Protein AF-A0AAF0PRA8-F1 (afdb_monomer_lite)

Foldseek 3Di:
DVVVVVVVVVVVVVVCVVVVPPPPCPPQVLVVPLVPDPHSVVSCVQPVPPPCRVVVNPPSSVVSVVVVVVVVVVVVVVVVVVVVPPDPPPPPDDDD

Organism: Solanum verrucosum (NCBI:txid315347)

Radius of gyration: 27.99 Å; chains: 1; bounding box: 72×21×79 Å

Structure (mmCIF, N/CA/C/O backbone):
data_AF-A0AAF0PRA8-F1
#
_entry.id   AF-A0AAF0PRA8-F1
#
loop_
_atom_site.group_PDB
_atom_site.id
_atom_site.type_symbol
_atom_site.label_atom_id
_atom_site.label_alt_id
_atom_site.label_comp_id
_atom_site.label_asym_id
_atom_site.label_entity_id
_atom_site.label_seq_id
_atom_site.pdbx_PDB_ins_code
_atom_site.Cartn_x
_atom_site.Cartn_y
_atom_site.Cartn_z
_atom_site.occupancy
_atom_site.B_iso_or_equiv
_atom_site.auth_seq_id
_atom_site.auth_comp_id
_atom_site.auth_asym_id
_atom_site.auth_atom_id
_atom_site.pdbx_PDB_model_num
ATOM 1 N N . MET A 1 1 ? 43.284 -6.813 -48.756 1.00 53.75 1 MET A N 1
ATOM 2 C CA . MET A 1 1 ? 42.861 -5.789 -47.770 1.00 53.75 1 MET A CA 1
ATOM 3 C C . MET A 1 1 ? 41.344 -5.739 -47.543 1.00 53.75 1 MET A C 1
ATOM 5 O O . MET A 1 1 ? 40.925 -5.534 -46.416 1.00 53.75 1 MET A O 1
ATOM 9 N N . THR A 1 2 ? 40.511 -6.012 -48.551 1.00 56.44 2 THR A N 1
ATOM 10 C CA . THR A 1 2 ? 39.033 -5.941 -48.484 1.00 56.44 2 THR A CA 1
ATOM 11 C C . THR A 1 2 ? 38.346 -6.984 -47.586 1.00 56.44 2 THR A C 1
ATOM 13 O O . THR A 1 2 ? 37.339 -6.675 -46.959 1.00 56.44 2 THR A O 1
ATOM 16 N N . LYS A 1 3 ? 38.901 -8.198 -47.450 1.00 56.62 3 LYS A N 1
ATOM 17 C CA . LYS A 1 3 ? 38.319 -9.276 -46.617 1.00 56.62 3 LYS A CA 1
ATOM 18 C C . LYS A 1 3 ? 38.331 -8.975 -45.108 1.00 56.62 3 LYS A C 1
ATOM 20 O O . LYS A 1 3 ? 37.430 -9.401 -44.395 1.00 56.62 3 LYS A O 1
ATOM 25 N N . SER A 1 4 ? 39.327 -8.220 -44.635 1.00 59.34 4 SER A N 1
ATOM 26 C CA . SER A 1 4 ? 39.453 -7.838 -43.217 1.00 59.34 4 SER A CA 1
ATOM 27 C C . SER A 1 4 ? 38.394 -6.804 -42.812 1.00 59.34 4 SER A C 1
ATOM 29 O O . SER A 1 4 ? 37.783 -6.908 -41.751 1.00 59.34 4 SER A O 1
ATOM 31 N N . LEU A 1 5 ? 38.099 -5.861 -43.715 1.00 58.22 5 LEU A N 1
ATOM 32 C CA . LEU A 1 5 ? 37.076 -4.831 -43.513 1.00 58.22 5 LEU A CA 1
ATOM 33 C C . LEU A 1 5 ? 35.668 -5.436 -43.445 1.00 58.22 5 LEU A C 1
ATOM 35 O O . LEU A 1 5 ? 34.884 -5.056 -42.584 1.00 58.22 5 LEU A O 1
ATOM 39 N N . TYR A 1 6 ? 35.373 -6.423 -44.298 1.00 68.69 6 TYR A N 1
ATOM 40 C CA . TYR A 1 6 ? 34.080 -7.117 -44.291 1.00 68.69 6 TYR A CA 1
ATOM 41 C C . TYR A 1 6 ? 33.848 -7.898 -42.989 1.00 68.69 6 TYR A C 1
ATOM 43 O O . TYR A 1 6 ? 32.766 -7.845 -42.412 1.00 68.69 6 TYR A O 1
ATOM 51 N N . SER A 1 7 ? 34.895 -8.564 -42.493 1.00 71.50 7 SER A N 1
ATOM 52 C CA . SER A 1 7 ? 34.867 -9.277 -41.214 1.00 71.50 7 SER A CA 1
ATOM 53 C C . SER A 1 7 ? 34.604 -8.319 -40.046 1.00 71.50 7 SER A C 1
ATOM 55 O O . SER A 1 7 ? 33.695 -8.536 -39.251 1.00 71.50 7 SER A O 1
ATOM 57 N N . SER A 1 8 ? 35.324 -7.194 -39.992 1.00 71.31 8 SER A N 1
ATOM 58 C CA . SER A 1 8 ? 35.151 -6.177 -38.946 1.00 71.31 8 SER A CA 1
ATOM 59 C C . SER A 1 8 ? 33.750 -5.548 -38.941 1.00 71.31 8 SER A C 1
ATOM 61 O O . SER A 1 8 ? 33.167 -5.377 -37.871 1.00 71.31 8 SER A O 1
ATOM 63 N N . LEU A 1 9 ? 33.182 -5.266 -40.118 1.00 73.38 9 LEU A N 1
ATOM 64 C CA . LEU A 1 9 ? 31.816 -4.747 -40.259 1.00 73.38 9 LEU A CA 1
ATOM 65 C C . LEU A 1 9 ? 30.760 -5.763 -39.803 1.00 73.38 9 LEU A C 1
ATOM 67 O O . LEU A 1 9 ? 29.779 -5.384 -39.164 1.00 73.38 9 LEU A O 1
ATOM 71 N N . PHE A 1 10 ? 30.980 -7.051 -40.081 1.00 74.38 10 PHE A N 1
ATOM 72 C CA . PHE A 1 10 ? 30.103 -8.129 -39.628 1.00 74.38 10 PHE A CA 1
ATOM 73 C C . PHE A 1 10 ? 30.099 -8.256 -38.097 1.00 74.38 10 PHE A C 1
ATOM 75 O O . PHE A 1 10 ? 29.032 -8.315 -37.489 1.00 74.38 10 PHE A O 1
ATOM 82 N N . PHE A 1 11 ? 31.274 -8.206 -37.458 1.00 72.56 11 PHE A N 1
ATOM 83 C CA . PHE A 1 11 ? 31.373 -8.215 -35.994 1.00 72.56 11 PHE A CA 1
ATOM 84 C C . PHE A 1 11 ? 30.713 -6.986 -35.354 1.00 72.56 11 PHE A C 1
ATOM 86 O O . PHE A 1 11 ? 29.998 -7.128 -34.367 1.00 72.56 11 PHE A O 1
ATOM 93 N N . LEU A 1 12 ? 30.882 -5.794 -35.935 1.00 73.25 12 LEU A N 1
ATOM 94 C CA . LEU A 1 12 ? 30.214 -4.571 -35.471 1.00 73.25 12 LEU A CA 1
ATOM 95 C C . LEU A 1 12 ? 28.687 -4.668 -35.572 1.00 73.25 12 LEU A C 1
ATOM 97 O O . LEU A 1 12 ? 27.985 -4.305 -34.630 1.00 73.25 12 LEU A O 1
ATOM 101 N N . SER A 1 13 ? 28.171 -5.200 -36.681 1.00 74.56 13 SER A N 1
ATOM 102 C CA . SER A 1 13 ? 26.733 -5.412 -36.870 1.00 74.56 13 SER A CA 1
ATOM 103 C C . SER A 1 13 ? 26.167 -6.425 -35.871 1.00 74.56 13 SER A C 1
ATOM 105 O O . SER A 1 13 ? 25.095 -6.196 -35.313 1.00 74.56 13 SER A O 1
ATOM 107 N N . PHE A 1 14 ? 26.904 -7.502 -35.592 1.00 70.75 14 PHE A N 1
ATOM 108 C CA . PHE A 1 14 ? 26.510 -8.524 -34.625 1.00 70.75 14 PHE A CA 1
ATOM 109 C C . PHE A 1 14 ? 26.483 -7.989 -33.185 1.00 70.75 14 PHE A C 1
ATOM 111 O O . PHE A 1 14 ? 25.547 -8.263 -32.439 1.00 70.75 14 PHE A O 1
ATOM 118 N N . VAL A 1 15 ? 27.467 -7.167 -32.810 1.00 69.81 15 VAL A N 1
ATOM 119 C CA . VAL A 1 15 ? 27.520 -6.509 -31.496 1.00 69.81 15 VAL A CA 1
ATOM 120 C C . VAL A 1 15 ? 26.360 -5.521 -31.333 1.00 69.81 15 VAL A C 1
ATOM 122 O O . VAL A 1 15 ? 25.667 -5.563 -30.322 1.00 69.81 15 VAL A O 1
ATOM 125 N N . VAL A 1 16 ? 26.070 -4.687 -32.338 1.00 71.88 16 VAL A N 1
ATOM 126 C CA . VAL A 1 16 ? 24.919 -3.761 -32.303 1.00 71.88 16 VAL A CA 1
ATOM 127 C C . VAL A 1 16 ? 23.586 -4.513 -32.206 1.00 71.88 16 VAL A C 1
ATOM 129 O O . VAL A 1 16 ? 22.707 -4.091 -31.457 1.00 71.88 16 VAL A O 1
ATOM 132 N N . ALA A 1 17 ? 23.442 -5.647 -32.897 1.00 67.06 17 ALA A N 1
ATOM 133 C CA . ALA A 1 17 ? 22.254 -6.493 -32.793 1.00 67.06 17 ALA A CA 1
ATOM 134 C C . ALA A 1 17 ? 22.110 -7.136 -31.401 1.00 67.06 17 ALA A C 1
ATOM 136 O O . ALA A 1 17 ? 21.005 -7.191 -30.876 1.00 67.06 17 ALA A O 1
ATOM 137 N N . LEU A 1 18 ? 23.211 -7.566 -30.773 1.00 60.56 18 LEU A N 1
ATOM 138 C CA . LEU A 1 18 ? 23.204 -8.118 -29.412 1.00 60.56 18 LEU A CA 1
ATOM 139 C C . LEU A 1 18 ? 22.852 -7.071 -28.346 1.00 60.56 18 LEU A C 1
ATOM 141 O O . LEU A 1 18 ? 22.099 -7.370 -27.424 1.00 60.56 18 LEU A O 1
ATOM 145 N N . PHE A 1 19 ? 23.359 -5.842 -28.475 1.00 58.50 19 PHE A N 1
ATOM 146 C CA . PHE A 1 19 ? 23.045 -4.754 -27.540 1.00 58.50 19 PHE A CA 1
ATOM 147 C C . PHE A 1 19 ? 21.670 -4.109 -27.796 1.00 58.50 19 PHE A C 1
ATOM 149 O O . PHE A 1 19 ? 21.090 -3.529 -26.880 1.00 58.50 19 PHE A O 1
ATOM 156 N N . GLY A 1 20 ? 21.118 -4.232 -29.009 1.00 57.09 20 GLY A N 1
ATOM 157 C CA . GLY A 1 20 ? 19.802 -3.699 -29.383 1.00 57.09 20 GLY A CA 1
ATOM 158 C C . GLY A 1 20 ? 18.597 -4.497 -28.864 1.00 57.09 20 GLY A C 1
ATOM 159 O O . GLY A 1 20 ? 17.473 -4.014 -28.973 1.00 57.09 20 GLY A O 1
ATOM 160 N N . ILE A 1 21 ? 18.813 -5.690 -28.294 1.00 54.72 21 ILE A N 1
ATOM 161 C CA . ILE A 1 21 ? 17.763 -6.573 -27.743 1.00 54.72 21 ILE A CA 1
ATOM 162 C C . ILE A 1 21 ? 17.839 -6.613 -26.208 1.00 54.72 21 ILE A C 1
ATOM 164 O O . ILE A 1 21 ? 17.407 -7.572 -25.579 1.00 54.72 21 ILE A O 1
ATOM 168 N N . LEU A 1 22 ? 18.383 -5.583 -25.555 1.00 50.91 22 LEU A N 1
ATOM 169 C CA . LEU A 1 22 ? 18.097 -5.397 -24.134 1.00 50.91 22 LEU A CA 1
ATOM 170 C C . LEU A 1 22 ? 16.627 -4.978 -24.043 1.00 50.91 22 LEU A C 1
ATOM 172 O O . LEU A 1 22 ? 16.305 -3.868 -24.482 1.00 50.91 22 LEU A O 1
ATOM 176 N N . PRO A 1 23 ? 15.711 -5.831 -23.539 1.00 50.59 23 PRO A N 1
ATOM 177 C CA . PRO A 1 23 ? 14.355 -5.382 -23.317 1.00 50.59 23 PRO A CA 1
ATOM 178 C C . PRO A 1 23 ? 14.469 -4.224 -22.330 1.00 50.59 23 PRO A C 1
ATOM 180 O O . PRO A 1 23 ? 14.969 -4.378 -21.216 1.00 50.59 23 PRO A O 1
ATOM 183 N N . ASN A 1 24 ? 14.074 -3.033 -22.773 1.00 47.38 24 ASN A N 1
ATOM 184 C CA . ASN A 1 24 ? 13.885 -1.893 -21.899 1.00 47.38 24 ASN A CA 1
ATOM 185 C C . ASN A 1 24 ? 12.675 -2.240 -21.029 1.00 47.38 24 ASN A C 1
ATOM 187 O O . ASN A 1 24 ? 11.552 -1.832 -21.321 1.00 47.38 24 ASN A O 1
ATOM 191 N N . VAL A 1 25 ? 12.888 -3.094 -20.026 1.00 50.06 25 VAL A N 1
ATOM 192 C CA . VAL A 1 25 ? 11.895 -3.459 -19.022 1.00 50.06 25 VAL A CA 1
ATOM 193 C C . VAL A 1 25 ? 11.734 -2.262 -18.107 1.00 50.06 25 VAL A C 1
ATOM 195 O O . VAL A 1 25 ? 12.108 -2.248 -16.942 1.00 50.06 25 VAL A O 1
ATOM 198 N N . LYS A 1 26 ? 11.121 -1.218 -18.655 1.00 53.38 26 LYS A N 1
ATOM 199 C CA . LYS A 1 26 ? 10.443 -0.186 -17.890 1.00 53.38 26 LYS A CA 1
ATOM 200 C C . LYS A 1 26 ? 9.128 -0.783 -17.368 1.00 53.38 26 LYS A C 1
ATOM 202 O O . LYS A 1 26 ? 8.055 -0.250 -17.624 1.00 53.38 26 LYS A O 1
ATOM 207 N N . GLY A 1 27 ? 9.222 -1.960 -16.746 1.00 61.16 27 GLY A N 1
ATOM 208 C CA . GLY A 1 27 ? 8.123 -2.611 -16.057 1.00 61.16 27 GLY A CA 1
ATOM 209 C C . GLY A 1 27 ? 7.849 -1.805 -14.804 1.00 61.16 27 GLY A C 1
ATOM 210 O O . GLY A 1 27 ? 8.773 -1.435 -14.077 1.00 61.16 27 GLY A O 1
ATOM 211 N N . ASN A 1 28 ? 6.592 -1.438 -14.596 1.00 80.44 28 ASN A N 1
ATOM 212 C CA . ASN A 1 28 ? 6.206 -0.828 -13.343 1.00 80.44 28 ASN A CA 1
ATOM 213 C C . ASN A 1 28 ? 6.344 -1.902 -12.262 1.00 80.44 28 ASN A C 1
ATOM 215 O O . ASN A 1 28 ? 5.757 -2.968 -12.393 1.00 80.44 28 ASN A O 1
ATOM 219 N N . ILE A 1 29 ? 7.078 -1.620 -11.188 1.00 86.31 29 ILE A N 1
ATOM 220 C CA . ILE A 1 29 ? 7.270 -2.565 -10.079 1.00 86.31 29 ILE A CA 1
ATOM 221 C C . ILE A 1 29 ? 5.942 -3.071 -9.480 1.00 86.31 29 ILE A C 1
ATOM 223 O O . ILE A 1 29 ? 5.875 -4.158 -8.914 1.00 86.31 29 ILE A O 1
ATOM 227 N N . LEU A 1 30 ? 4.854 -2.309 -9.635 1.00 89.75 30 LEU A N 1
ATOM 228 C CA . LEU A 1 30 ? 3.512 -2.744 -9.240 1.00 89.75 30 LEU A CA 1
ATOM 229 C C . LEU A 1 30 ? 2.985 -3.904 -10.082 1.00 89.75 30 LEU A C 1
ATOM 231 O O . LEU A 1 30 ? 2.247 -4.729 -9.548 1.00 89.75 30 LEU A O 1
ATOM 235 N N . ASP A 1 31 ? 3.353 -3.974 -11.358 1.00 89.69 31 ASP A N 1
ATOM 236 C CA . ASP A 1 31 ? 2.919 -5.043 -12.256 1.00 89.69 31 ASP A CA 1
ATOM 237 C C . ASP A 1 31 ? 3.558 -6.387 -11.869 1.00 89.69 31 ASP A C 1
ATOM 239 O O . ASP A 1 31 ? 2.967 -7.429 -12.131 1.00 89.69 31 ASP A O 1
ATOM 243 N N . ASP A 1 32 ? 4.698 -6.361 -11.170 1.00 87.31 32 ASP A N 1
ATOM 244 C CA . ASP A 1 32 ? 5.375 -7.559 -10.661 1.00 87.31 32 ASP A CA 1
ATOM 245 C C . ASP A 1 32 ? 4.867 -7.983 -9.268 1.00 87.31 32 ASP A C 1
ATOM 247 O O . ASP A 1 32 ? 4.853 -9.167 -8.943 1.00 87.31 32 ASP A O 1
ATOM 251 N N . ILE A 1 33 ? 4.453 -7.028 -8.423 1.00 88.44 33 ILE A N 1
ATOM 252 C CA . ILE A 1 33 ? 4.134 -7.290 -7.004 1.00 88.44 33 ILE A CA 1
ATOM 253 C C . ILE A 1 33 ? 2.629 -7.419 -6.753 1.00 88.44 33 ILE A C 1
ATOM 255 O O . ILE A 1 33 ? 2.189 -8.289 -5.999 1.00 88.44 33 ILE A O 1
ATOM 259 N N . CYS A 1 34 ? 1.809 -6.540 -7.331 1.00 91.94 34 CYS A N 1
ATOM 260 C CA . CYS A 1 34 ? 0.389 -6.487 -6.992 1.00 91.94 34 CYS A CA 1
ATOM 261 C C . CYS A 1 34 ? -0.439 -7.705 -7.442 1.00 91.94 34 CYS A C 1
ATOM 263 O O . CYS A 1 34 ? -1.385 -8.032 -6.714 1.00 91.94 34 CYS A O 1
ATOM 265 N N . PRO A 1 35 ? -0.124 -8.407 -8.552 1.00 94.75 35 PRO A N 1
ATOM 266 C CA . PRO A 1 35 ? -0.811 -9.652 -8.906 1.00 94.75 35 PRO A CA 1
ATOM 267 C C . PRO A 1 35 ? -0.674 -10.762 -7.856 1.00 94.75 35 PRO A C 1
ATOM 269 O O . PRO A 1 35 ? -1.610 -11.532 -7.673 1.00 94.75 35 PRO A O 1
ATOM 272 N N . GLU A 1 36 ? 0.445 -10.797 -7.128 1.00 90.88 36 GLU A N 1
ATOM 273 C CA . GLU A 1 36 ? 0.730 -11.793 -6.082 1.00 90.88 36 GLU A CA 1
ATOM 274 C C . GLU A 1 36 ? 0.080 -11.449 -4.728 1.00 90.88 36 GLU A C 1
ATOM 276 O O . GLU A 1 36 ? 0.154 -12.211 -3.763 1.00 90.88 36 GLU A O 1
ATOM 281 N N . SER A 1 37 ? -0.557 -10.279 -4.617 1.00 90.69 37 SER A N 1
ATOM 282 C CA . SER A 1 37 ? -1.204 -9.847 -3.377 1.00 90.69 37 SER A CA 1
ATOM 283 C C . SER A 1 37 ? -2.582 -10.490 -3.179 1.00 90.69 37 SER A C 1
ATOM 285 O O . SER A 1 37 ? -3.285 -10.818 -4.132 1.00 90.69 37 SER A O 1
ATOM 287 N N . PHE A 1 38 ? -3.027 -10.598 -1.921 1.00 93.12 38 PHE A N 1
ATOM 288 C CA . PHE A 1 38 ? -4.350 -11.152 -1.590 1.00 93.12 38 PHE A CA 1
ATOM 289 C C . PHE A 1 38 ? -5.513 -10.345 -2.198 1.00 93.12 38 PHE A C 1
ATOM 291 O O . PHE A 1 38 ? -6.570 -10.898 -2.493 1.00 93.12 38 PHE A O 1
ATOM 298 N N . ILE A 1 39 ? -5.328 -9.031 -2.384 1.00 93.81 39 ILE A N 1
ATOM 299 C CA . ILE A 1 39 ? -6.318 -8.132 -2.991 1.00 93.81 39 ILE A CA 1
ATOM 300 C C . ILE A 1 39 ? -5.597 -7.219 -3.994 1.00 93.81 39 ILE A C 1
ATOM 302 O O . ILE A 1 39 ? -5.247 -6.084 -3.650 1.00 93.81 39 ILE A O 1
ATOM 306 N N . PRO A 1 40 ? -5.400 -7.670 -5.248 1.00 93.88 40 PRO A N 1
ATOM 307 C CA . PRO A 1 40 ? -4.657 -6.908 -6.250 1.00 93.88 40 PRO A CA 1
ATOM 308 C C . PRO A 1 40 ? -5.164 -5.473 -6.465 1.00 93.88 40 PRO A C 1
ATOM 310 O O . PRO A 1 40 ? -4.342 -4.555 -6.453 1.00 93.88 40 PRO A O 1
ATOM 313 N N . PRO A 1 41 ? -6.486 -5.202 -6.563 1.00 95.88 41 PRO A N 1
ATOM 314 C CA . PRO A 1 41 ? -6.977 -3.831 -6.718 1.00 95.88 41 PRO A CA 1
ATOM 315 C C . PRO A 1 41 ? -6.579 -2.904 -5.563 1.00 95.88 41 PRO A C 1
ATOM 317 O O . PRO A 1 41 ? -6.253 -1.740 -5.793 1.00 95.88 41 PRO A O 1
ATOM 320 N N . LEU A 1 42 ? -6.565 -3.424 -4.330 1.00 92.94 42 LEU A N 1
ATOM 321 C CA . LEU A 1 42 ? -6.175 -2.663 -3.145 1.00 92.94 42 LEU A CA 1
ATOM 322 C C . LEU A 1 42 ? -4.676 -2.354 -3.161 1.00 92.94 42 LEU A C 1
ATOM 324 O O . LEU A 1 42 ? -4.289 -1.237 -2.836 1.00 92.94 42 LEU A O 1
ATOM 328 N N . CYS A 1 43 ? -3.843 -3.306 -3.591 1.00 93.19 43 CYS A N 1
ATOM 329 C CA . CYS A 1 43 ? -2.408 -3.081 -3.764 1.00 93.19 43 CYS A CA 1
ATOM 330 C C . CYS A 1 43 ? -2.136 -1.921 -4.731 1.00 93.19 43 CYS A C 1
ATOM 332 O O . CYS A 1 43 ? -1.454 -0.959 -4.370 1.00 93.19 43 CYS A O 1
ATOM 334 N N . PHE A 1 44 ? -2.743 -1.952 -5.923 1.00 93.88 44 PHE A N 1
ATOM 335 C CA . PHE A 1 44 ? -2.596 -0.864 -6.891 1.00 93.88 44 PHE A CA 1
ATOM 336 C C . PHE A 1 44 ? -3.117 0.466 -6.341 1.00 93.88 44 PHE A C 1
ATOM 338 O O . PHE A 1 44 ? -2.470 1.493 -6.525 1.00 93.88 44 PHE A O 1
ATOM 345 N N . GLN A 1 45 ? -4.263 0.469 -5.657 1.00 93.94 45 GLN A N 1
ATOM 346 C CA . GLN A 1 45 ? -4.825 1.686 -5.072 1.00 93.94 45 GLN A CA 1
ATOM 347 C C . GLN A 1 45 ? -3.898 2.306 -4.018 1.00 93.94 45 GLN A C 1
ATOM 349 O O . GLN A 1 45 ? -3.733 3.524 -3.998 1.00 93.94 45 G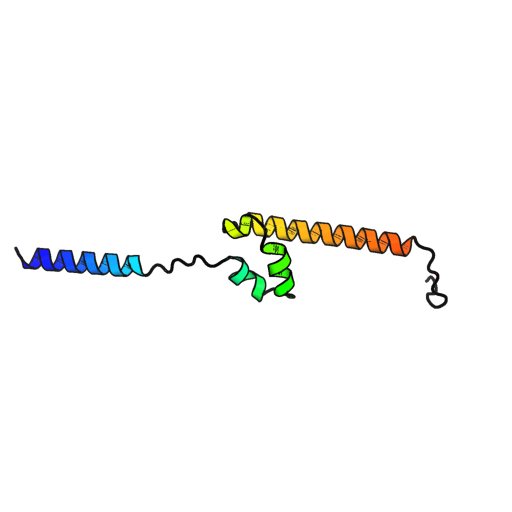LN A O 1
ATOM 354 N N . MET A 1 46 ? -3.300 1.476 -3.163 1.00 91.38 46 MET A N 1
ATOM 355 C CA . MET A 1 46 ? -2.428 1.925 -2.078 1.00 91.38 46 MET A CA 1
ATOM 356 C C . MET A 1 46 ? -1.078 2.427 -2.591 1.00 91.38 46 MET A C 1
ATOM 358 O O . MET A 1 46 ? -0.561 3.414 -2.078 1.00 91.38 46 MET A O 1
ATOM 362 N N . LEU A 1 47 ? -0.510 1.768 -3.606 1.00 92.19 47 LEU A N 1
ATOM 363 C CA . LEU A 1 47 ? 0.875 2.007 -4.015 1.00 92.19 47 LEU A CA 1
ATOM 364 C C . LEU A 1 47 ? 1.023 2.879 -5.263 1.00 92.19 47 LEU A C 1
ATOM 366 O O . LEU A 1 47 ? 2.091 3.439 -5.467 1.00 92.19 47 LEU A O 1
ATOM 370 N N . ARG A 1 48 ? -0.014 3.059 -6.097 1.00 90.31 48 ARG A N 1
ATOM 371 C CA . ARG A 1 48 ? 0.104 3.791 -7.382 1.00 90.31 48 ARG A CA 1
ATOM 37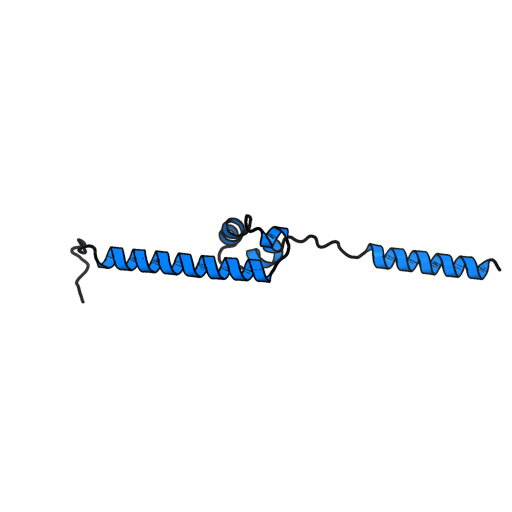2 C C . ARG A 1 48 ? 0.703 5.195 -7.244 1.00 90.31 48 ARG A C 1
ATOM 374 O O . ARG A 1 48 ? 1.367 5.653 -8.169 1.00 90.31 48 ARG A O 1
ATOM 381 N N . ASN A 1 49 ? 0.442 5.871 -6.128 1.00 89.88 49 ASN A N 1
ATOM 382 C CA . ASN A 1 49 ? 0.892 7.244 -5.890 1.00 89.88 49 ASN A CA 1
ATOM 383 C C . ASN A 1 49 ? 2.184 7.32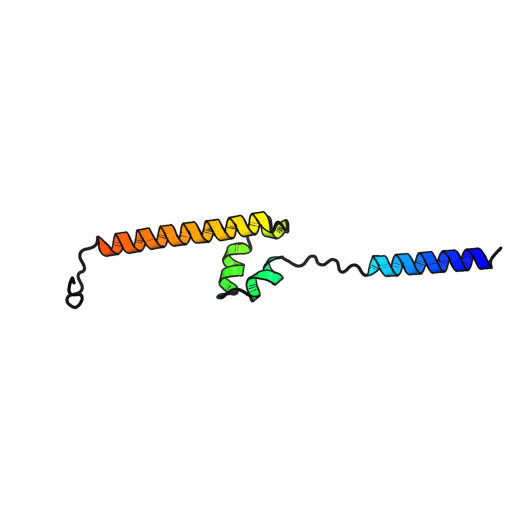2 -5.062 1.00 89.88 49 ASN A C 1
ATOM 385 O O . ASN A 1 49 ? 2.635 8.424 -4.750 1.00 89.88 49 ASN A O 1
ATOM 389 N N . ASP A 1 50 ? 2.765 6.182 -4.686 1.00 90.69 50 ASP A N 1
ATOM 390 C CA . ASP A 1 50 ? 4.003 6.160 -3.924 1.00 90.69 50 ASP A CA 1
ATOM 391 C C . ASP A 1 50 ? 5.190 6.573 -4.827 1.00 90.69 50 ASP A C 1
ATOM 393 O O . ASP A 1 50 ? 5.356 6.055 -5.938 1.00 90.69 50 ASP A O 1
ATOM 397 N N . PRO A 1 51 ? 6.033 7.529 -4.397 1.00 89.56 51 PRO A N 1
ATOM 398 C CA . PRO A 1 51 ? 7.120 8.045 -5.223 1.00 89.56 51 PRO A CA 1
ATOM 399 C C . PRO A 1 51 ? 8.196 6.994 -5.531 1.00 89.56 51 PRO A C 1
ATOM 401 O O . PRO A 1 51 ? 8.849 7.091 -6.576 1.00 89.56 51 PRO A O 1
ATOM 404 N N . SER A 1 52 ? 8.383 5.992 -4.670 1.00 88.00 52 SER A N 1
ATOM 405 C CA . SER A 1 52 ? 9.334 4.901 -4.878 1.00 88.00 52 SER A CA 1
ATOM 406 C C . SER A 1 52 ? 8.921 3.983 -6.028 1.00 88.00 52 SER A C 1
ATOM 408 O O . SER A 1 52 ? 9.794 3.424 -6.688 1.00 88.00 52 SER A O 1
ATOM 410 N N . VAL A 1 53 ? 7.634 3.933 -6.388 1.00 87.06 53 VAL A N 1
ATOM 411 C CA . VAL A 1 53 ? 7.154 3.230 -7.592 1.00 87.06 53 VAL A CA 1
ATOM 412 C C . VAL A 1 53 ? 7.735 3.837 -8.861 1.00 87.06 53 VAL A C 1
ATOM 414 O O . VAL A 1 53 ? 8.366 3.147 -9.657 1.00 87.06 53 VAL A O 1
ATOM 417 N N . SER A 1 54 ? 7.584 5.153 -9.031 1.00 84.31 54 SER A N 1
ATOM 418 C CA . SER A 1 54 ? 8.100 5.863 -10.211 1.00 84.31 54 SER A CA 1
ATOM 419 C C . SER A 1 54 ? 9.628 5.824 -10.331 1.00 84.31 54 SER A C 1
ATOM 421 O O . SER A 1 54 ? 10.166 5.945 -11.431 1.00 84.31 54 SER A O 1
ATOM 423 N N . LYS A 1 55 ? 10.321 5.653 -9.199 1.00 85.19 55 LYS A N 1
ATOM 424 C CA . LYS A 1 55 ? 11.783 5.586 -9.110 1.00 85.19 55 LYS A CA 1
ATOM 425 C C . LYS A 1 55 ? 12.329 4.160 -9.218 1.00 85.19 55 LYS A C 1
ATOM 427 O O . LYS A 1 55 ? 13.545 4.010 -9.291 1.00 85.19 55 LYS A O 1
ATOM 432 N N . GLY A 1 56 ? 11.469 3.137 -9.211 1.00 82.50 56 GLY A N 1
ATOM 433 C CA . GLY A 1 56 ? 11.895 1.737 -9.127 1.00 82.50 56 GLY A CA 1
ATOM 434 C C . GLY A 1 56 ? 12.646 1.415 -7.828 1.00 82.50 56 GLY A C 1
ATOM 435 O O . GLY A 1 56 ? 13.518 0.552 -7.809 1.00 82.50 56 GLY A O 1
ATOM 436 N N . ASP A 1 57 ? 12.352 2.139 -6.748 1.00 88.00 57 ASP A N 1
ATOM 437 C CA . ASP A 1 57 ? 13.018 2.007 -5.454 1.00 88.00 57 ASP A CA 1
ATOM 438 C C . ASP A 1 57 ? 12.307 0.958 -4.586 1.00 88.00 57 ASP A C 1
ATOM 440 O O . ASP A 1 57 ? 11.346 1.240 -3.871 1.00 88.00 57 ASP A O 1
ATOM 444 N N . ILE A 1 58 ? 12.796 -0.281 -4.651 1.00 87.75 58 ILE A N 1
ATOM 445 C CA . ILE A 1 58 ? 12.207 -1.427 -3.941 1.00 87.75 58 ILE A CA 1
ATOM 446 C C . ILE A 1 58 ? 12.268 -1.245 -2.418 1.00 87.75 58 ILE A C 1
ATOM 448 O O . ILE A 1 58 ? 11.337 -1.618 -1.706 1.00 87.75 58 ILE A O 1
ATOM 452 N N . HIS A 1 59 ? 13.355 -0.664 -1.903 1.00 90.06 59 HIS A N 1
ATOM 453 C CA . HIS A 1 59 ? 13.540 -0.487 -0.464 1.00 90.06 59 HIS A CA 1
ATOM 454 C C . HIS A 1 59 ? 12.608 0.587 0.092 1.00 90.06 59 HIS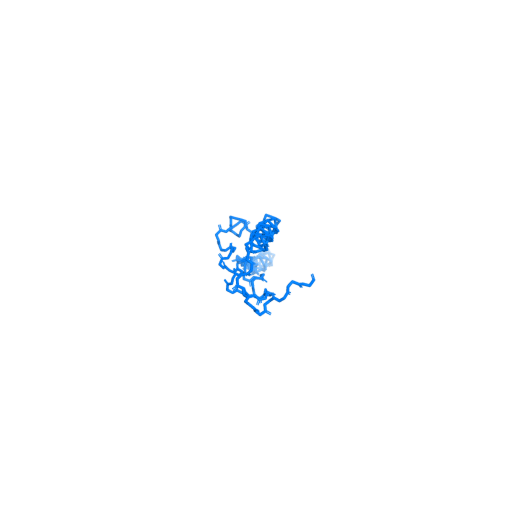 A C 1
ATOM 456 O O . HIS A 1 59 ? 11.992 0.376 1.139 1.00 90.06 59 HIS A O 1
ATOM 462 N N . GLY A 1 60 ? 12.465 1.708 -0.620 1.00 90.19 60 GLY A N 1
ATOM 463 C CA . GLY A 1 60 ? 11.481 2.729 -0.275 1.00 90.19 60 GLY A CA 1
ATOM 464 C C . GLY A 1 60 ? 10.058 2.181 -0.327 1.00 90.19 60 GLY A C 1
ATOM 465 O O . GLY A 1 60 ? 9.305 2.366 0.626 1.00 90.19 60 GLY A O 1
ATOM 466 N N . LEU A 1 61 ? 9.729 1.396 -1.358 1.00 90.69 61 LEU A N 1
ATOM 467 C CA . LEU A 1 61 ? 8.413 0.771 -1.485 1.00 90.69 61 LEU A CA 1
ATOM 468 C C . LEU A 1 61 ? 8.113 -0.198 -0.329 1.00 90.69 61 LEU A C 1
ATOM 470 O O . LEU A 1 61 ? 7.031 -0.152 0.255 1.00 90.69 61 LEU A O 1
ATOM 474 N N . LEU A 1 62 ? 9.079 -1.044 0.046 1.00 91.69 62 LEU A N 1
ATOM 475 C CA . LEU A 1 62 ? 8.958 -1.942 1.198 1.00 91.69 62 LEU A CA 1
ATOM 476 C C . LEU A 1 62 ? 8.735 -1.160 2.500 1.00 91.69 62 LEU A C 1
ATOM 478 O O . LEU A 1 62 ? 7.886 -1.537 3.308 1.00 91.69 62 LEU A O 1
ATOM 482 N N . SER A 1 63 ? 9.474 -0.065 2.692 1.00 94.00 63 SER A N 1
ATOM 483 C CA . SER A 1 63 ? 9.317 0.821 3.848 1.00 94.00 63 SER A CA 1
ATOM 484 C C . SER A 1 63 ? 7.907 1.416 3.914 1.00 94.00 63 SER A C 1
ATOM 486 O O . SER A 1 63 ? 7.266 1.351 4.965 1.00 94.00 63 SER A O 1
ATOM 488 N N . THR A 1 64 ? 7.374 1.910 2.789 1.00 90.88 64 THR A N 1
ATOM 489 C CA . THR A 1 64 ? 5.994 2.412 2.708 1.00 90.88 64 THR A CA 1
ATOM 490 C C . THR A 1 64 ? 4.983 1.333 3.078 1.00 90.88 64 THR A C 1
ATOM 492 O O . THR A 1 64 ? 4.100 1.573 3.900 1.00 90.88 64 THR A O 1
ATOM 495 N N . VAL A 1 65 ? 5.105 0.129 2.511 1.00 91.88 65 VAL A N 1
ATOM 496 C CA . VAL A 1 65 ? 4.173 -0.975 2.790 1.00 91.88 65 VAL A CA 1
ATOM 497 C C . VAL A 1 65 ? 4.165 -1.330 4.280 1.00 91.88 65 VAL A C 1
ATOM 499 O O . VAL A 1 65 ? 3.094 -1.492 4.869 1.00 91.88 65 VAL A O 1
ATOM 502 N N . LEU A 1 66 ? 5.341 -1.410 4.910 1.00 94.50 66 LEU A N 1
ATOM 503 C CA . LEU A 1 66 ? 5.458 -1.665 6.348 1.00 94.50 66 LEU A CA 1
ATOM 504 C C . LEU A 1 66 ? 4.812 -0.553 7.179 1.00 94.50 66 LEU A C 1
ATOM 506 O O . LEU A 1 66 ? 4.098 -0.838 8.143 1.00 94.50 66 LEU A O 1
ATOM 510 N N . HIS A 1 67 ? 5.021 0.704 6.788 1.00 94.69 67 HIS A N 1
ATOM 511 C CA . HIS A 1 67 ? 4.422 1.851 7.456 1.00 94.69 67 HIS A CA 1
ATOM 512 C C . HIS A 1 67 ? 2.889 1.819 7.382 1.00 94.69 67 HIS A C 1
ATOM 514 O O . HIS A 1 67 ? 2.227 1.884 8.418 1.00 94.69 67 HIS A O 1
ATOM 520 N N . LEU A 1 68 ? 2.322 1.600 6.191 1.00 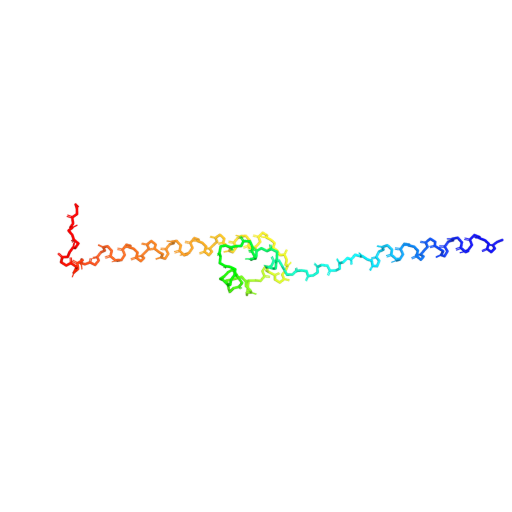92.25 68 LEU A N 1
ATOM 521 C CA . LEU A 1 68 ? 0.874 1.465 5.989 1.00 92.25 68 LEU A CA 1
ATOM 522 C C . LEU A 1 68 ? 0.278 0.331 6.833 1.00 92.25 68 LEU A C 1
ATOM 524 O O . LEU A 1 68 ? -0.784 0.485 7.440 1.00 92.25 68 LEU A O 1
ATOM 528 N N . ALA A 1 69 ? 0.960 -0.815 6.908 1.00 92.75 69 ALA A N 1
ATOM 529 C CA . ALA A 1 69 ? 0.524 -1.931 7.742 1.00 92.75 69 ALA A CA 1
ATOM 530 C C . ALA A 1 69 ? 0.505 -1.551 9.233 1.00 92.75 69 ALA A C 1
ATOM 532 O O . ALA A 1 69 ? -0.455 -1.856 9.946 1.00 92.75 69 ALA A O 1
ATOM 533 N N . GLN A 1 70 ? 1.534 -0.847 9.707 1.00 96.75 70 GLN A N 1
ATOM 534 C CA . GLN A 1 70 ? 1.617 -0.388 11.092 1.00 96.75 70 GLN A CA 1
ATOM 535 C C . GLN A 1 70 ? 0.525 0.638 11.436 1.00 96.75 70 GLN A C 1
ATOM 537 O O . GLN A 1 70 ? -0.103 0.534 12.497 1.00 96.75 70 GLN A O 1
ATOM 542 N N . GLU A 1 71 ? 0.263 1.604 10.556 1.00 95.62 71 GLU A N 1
ATOM 543 C CA . GLU A 1 71 ? -0.791 2.607 10.743 1.00 95.62 71 GLU A CA 1
ATOM 544 C C . GLU A 1 71 ? -2.188 1.976 10.773 1.00 95.62 71 GLU A C 1
ATOM 546 O O . GLU A 1 71 ? -2.986 2.264 11.674 1.00 95.62 71 GLU A O 1
ATOM 551 N N . ASN A 1 72 ? -2.471 1.055 9.847 1.00 93.56 72 ASN A N 1
ATOM 552 C CA . ASN A 1 72 ? -3.742 0.332 9.798 1.00 93.56 72 ASN A CA 1
ATOM 553 C C . ASN A 1 72 ? -3.961 -0.523 11.053 1.00 93.56 72 ASN A C 1
ATOM 555 O O . ASN A 1 72 ? -5.053 -0.511 11.631 1.00 93.56 72 ASN A O 1
ATOM 559 N N . ASN A 1 73 ? -2.921 -1.212 11.530 1.00 95.69 73 ASN A N 1
ATOM 560 C CA . ASN A 1 73 ? -2.984 -1.990 12.768 1.00 95.69 73 ASN A CA 1
ATOM 561 C C . ASN A 1 73 ? -3.233 -1.098 13.990 1.00 95.69 73 ASN A C 1
ATOM 563 O O . ASN A 1 73 ? -4.068 -1.418 14.836 1.00 95.69 73 ASN A O 1
ATOM 567 N N . THR A 1 74 ? -2.557 0.050 14.063 1.00 97.12 74 THR A N 1
ATOM 568 C CA . THR A 1 74 ? -2.737 1.023 15.152 1.00 97.12 74 THR A CA 1
ATOM 569 C C . THR A 1 74 ? -4.159 1.584 15.160 1.00 97.12 74 THR A C 1
ATOM 571 O O . THR A 1 74 ? -4.808 1.647 16.206 1.00 97.12 74 THR A O 1
ATOM 574 N N . SER A 1 75 ? -4.676 1.941 13.986 1.00 96.69 75 SER A N 1
ATOM 575 C CA . SER A 1 75 ? -6.039 2.449 13.813 1.00 96.69 75 SER A CA 1
ATOM 576 C C . SER A 1 75 ? -7.080 1.403 14.206 1.00 96.69 75 SER A C 1
ATOM 578 O O . SER A 1 75 ? -8.011 1.701 14.954 1.00 96.69 75 SER A O 1
ATOM 580 N N . THR A 1 76 ? -6.875 0.154 13.786 1.00 96.62 76 THR A N 1
ATOM 581 C CA . THR A 1 76 ? -7.737 -0.980 14.143 1.00 96.62 76 THR A CA 1
ATOM 582 C C . THR A 1 76 ? -7.730 -1.232 15.648 1.00 96.62 76 THR A C 1
ATOM 584 O O . THR A 1 76 ? -8.791 -1.362 16.257 1.00 96.62 76 THR A O 1
ATOM 587 N N . TYR A 1 77 ? -6.556 -1.233 16.284 1.00 96.62 77 TYR A N 1
ATOM 588 C CA . TYR A 1 77 ? -6.443 -1.371 17.735 1.00 96.62 77 TYR A CA 1
ATOM 589 C C . TYR A 1 77 ? -7.202 -0.263 18.475 1.00 96.62 77 TYR A C 1
ATOM 591 O O . TYR A 1 77 ? -7.963 -0.536 19.406 1.00 96.62 77 TYR A O 1
ATOM 599 N N . ASN A 1 78 ? -7.045 0.988 18.039 1.00 96.56 78 ASN A N 1
ATOM 600 C CA . ASN A 1 78 ? -7.743 2.125 18.632 1.00 96.56 78 ASN A CA 1
ATOM 601 C C . ASN A 1 78 ? -9.263 2.022 18.457 1.00 96.56 78 ASN A C 1
ATOM 603 O O . ASN A 1 78 ? -10.003 2.316 19.400 1.00 96.56 78 ASN A O 1
ATOM 607 N N . LEU A 1 79 ? -9.730 1.560 17.295 1.00 95.19 79 LEU A N 1
ATOM 608 C CA . LEU A 1 79 ? -11.145 1.311 17.034 1.00 95.19 79 LEU A CA 1
ATOM 609 C C . LEU A 1 79 ? -11.704 0.240 17.976 1.00 95.19 79 LEU A C 1
ATOM 611 O O . LEU A 1 79 ? -12.686 0.496 18.669 1.00 95.19 79 LEU A O 1
ATOM 615 N N . VAL A 1 80 ? -11.056 -0.924 18.065 1.00 93.94 80 VAL A N 1
ATOM 616 C CA . VAL A 1 80 ? -11.481 -2.013 18.961 1.00 93.94 80 VAL A CA 1
ATOM 617 C C . VAL A 1 80 ? -11.498 -1.541 20.414 1.00 93.94 80 VAL A C 1
ATOM 619 O O . VAL A 1 80 ? -12.480 -1.744 21.125 1.00 93.94 80 VAL A O 1
ATOM 622 N N . LYS A 1 81 ? -10.454 -0.831 20.851 1.00 93.88 81 LYS A N 1
ATOM 623 C CA . LYS A 1 81 ? -10.387 -0.243 22.193 1.00 93.88 81 LYS A CA 1
ATOM 624 C C . LYS A 1 81 ? -11.519 0.757 22.444 1.00 93.88 81 LYS A C 1
ATOM 626 O O . LYS A 1 81 ? -12.016 0.828 23.565 1.00 93.88 81 LYS A O 1
ATOM 631 N N . SER A 1 82 ? -11.914 1.538 21.439 1.00 92.00 82 SER A N 1
ATOM 632 C CA . SER A 1 82 ? -13.043 2.470 21.528 1.00 92.00 82 SER A CA 1
ATOM 633 C C . SER A 1 82 ? -14.373 1.727 21.669 1.00 92.00 82 SER A C 1
ATOM 635 O O . SER A 1 82 ? -15.145 2.037 22.572 1.00 92.00 82 SER A O 1
ATOM 637 N N . ILE A 1 83 ? -14.599 0.691 20.856 1.00 89.31 83 ILE A 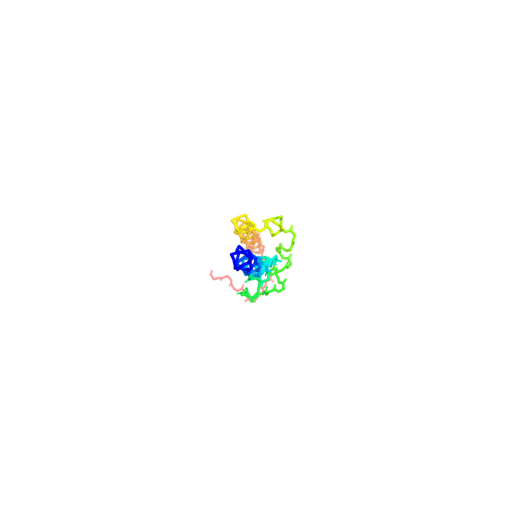N 1
ATOM 638 C CA . ILE A 1 83 ? -15.805 -0.150 20.908 1.00 89.31 83 ILE A CA 1
ATOM 639 C C . ILE A 1 83 ? -15.937 -0.822 22.279 1.00 89.31 83 ILE A C 1
ATOM 641 O O . ILE A 1 83 ? -16.998 -0.760 22.887 1.00 89.31 83 ILE A O 1
ATOM 645 N N . LEU A 1 84 ? -14.853 -1.391 22.814 1.00 87.25 84 LEU A N 1
ATOM 646 C CA . LEU A 1 84 ? -14.864 -2.050 24.127 1.00 87.25 84 LEU A CA 1
ATOM 647 C C . LEU A 1 84 ? -15.122 -1.089 25.298 1.00 87.25 84 LEU A C 1
ATOM 649 O O . LEU A 1 84 ? -15.579 -1.519 26.354 1.00 87.25 84 LEU A O 1
ATOM 653 N N . LYS A 1 85 ? -14.812 0.203 25.141 1.00 86.56 85 LYS A N 1
ATOM 654 C CA . LYS A 1 85 ? -15.120 1.233 26.145 1.00 86.56 85 LYS A CA 1
ATOM 655 C C . LYS A 1 85 ? -16.568 1.703 26.087 1.00 86.56 85 LYS A C 1
ATOM 657 O O . LYS A 1 85 ? -17.045 2.295 27.054 1.00 86.56 85 LYS A O 1
ATOM 662 N N . GLN A 1 86 ? -17.248 1.510 24.960 1.00 80.50 86 GLN A N 1
ATOM 663 C CA . GLN A 1 86 ? -18.657 1.848 24.860 1.00 80.50 86 GLN A CA 1
ATOM 664 C C . GLN A 1 86 ? -19.466 0.817 25.657 1.00 80.50 86 GLN A C 1
ATOM 666 O O . GLN A 1 86 ? -19.194 -0.379 25.557 1.00 80.50 86 GLN A O 1
ATOM 671 N N . PRO A 1 87 ? -20.455 1.245 26.462 1.00 70.50 87 PRO A N 1
ATOM 672 C CA . PRO A 1 87 ? -21.346 0.305 27.122 1.00 70.50 87 PRO A CA 1
ATOM 673 C C . PRO A 1 87 ? -22.028 -0.536 26.042 1.00 70.50 87 PRO A C 1
ATOM 675 O O . PRO A 1 87 ? -22.737 0.007 25.191 1.00 70.50 87 PRO A O 1
ATOM 678 N N . ILE A 1 88 ? -21.777 -1.847 26.054 1.00 66.38 88 ILE A N 1
ATOM 679 C CA . ILE A 1 88 ? -22.379 -2.790 25.113 1.00 66.38 88 ILE A CA 1
ATOM 680 C C . ILE A 1 88 ? -23.888 -2.769 25.369 1.00 66.38 88 ILE A C 1
ATOM 682 O O . ILE A 1 88 ? -24.376 -3.335 26.342 1.00 66.38 88 ILE A O 1
ATOM 686 N N . LYS A 1 89 ? -24.634 -2.065 24.512 1.00 63.72 89 LYS A N 1
ATOM 687 C CA . LYS A 1 89 ? -26.105 -2.014 24.531 1.00 63.72 89 LYS A CA 1
ATOM 688 C C . LYS A 1 89 ? -26.723 -3.182 23.758 1.00 63.72 89 LYS A C 1
ATOM 690 O O . LYS A 1 89 ? -27.830 -3.051 23.246 1.00 63.72 89 LYS A O 1
ATOM 695 N N . ASP A 1 90 ? -26.005 -4.294 23.625 1.00 64.81 90 ASP A N 1
ATOM 696 C CA . ASP A 1 90 ? -26.567 -5.511 23.052 1.00 64.81 90 ASP A CA 1
ATOM 697 C C . ASP A 1 90 ? -27.075 -6.406 24.193 1.00 64.81 90 ASP A C 1
ATOM 699 O O . ASP A 1 90 ? -26.259 -6.960 24.934 1.00 64.81 90 ASP A O 1
ATOM 703 N N . PRO A 1 91 ? -28.403 -6.566 24.358 1.00 62.03 91 PRO A N 1
ATOM 704 C CA . PRO A 1 91 ? -28.975 -7.431 25.388 1.00 62.03 91 PRO A CA 1
ATOM 705 C C . PRO A 1 91 ? -28.593 -8.916 25.234 1.00 62.03 91 PRO A C 1
ATOM 707 O O . PRO A 1 91 ? -28.837 -9.697 26.152 1.00 62.03 91 PRO A O 1
ATOM 710 N N . ASN A 1 92 ? -27.980 -9.317 24.112 1.00 65.50 92 ASN A N 1
ATOM 711 C CA . ASN A 1 92 ? -27.548 -10.691 23.842 1.00 65.50 92 ASN A CA 1
ATOM 712 C C . ASN A 1 92 ? -26.049 -10.930 24.082 1.00 65.50 92 ASN A C 1
ATOM 714 O O . ASN A 1 92 ? -25.612 -12.083 24.100 1.00 65.50 92 ASN A O 1
ATOM 718 N N . VAL A 1 93 ? -25.251 -9.880 24.299 1.00 64.88 93 VAL A N 1
ATOM 719 C CA . VAL A 1 93 ? -23.825 -10.019 24.619 1.00 64.88 93 VAL A CA 1
ATOM 720 C C . VAL A 1 93 ? -23.676 -10.084 26.133 1.00 64.88 93 VAL A C 1
ATOM 722 O O . VAL A 1 93 ? -23.673 -9.070 26.828 1.00 64.88 93 VAL A O 1
ATOM 725 N N . LYS A 1 94 ? -23.565 -11.303 26.671 1.00 49.66 94 LYS A N 1
ATOM 726 C CA . LYS A 1 94 ? -23.249 -11.489 28.091 1.00 49.66 94 LYS A CA 1
ATOM 727 C C . LYS A 1 94 ? -21.772 -11.143 28.324 1.00 49.66 94 LYS A C 1
ATOM 729 O O . LYS A 1 94 ? -20.928 -11.707 27.623 1.00 49.66 94 LYS A O 1
ATOM 734 N N . PRO A 1 95 ? -21.435 -10.273 29.294 1.00 57.41 95 PRO A N 1
ATOM 735 C CA . PRO A 1 95 ? -20.057 -10.167 29.753 1.00 57.41 95 PRO A CA 1
ATOM 736 C C . PRO A 1 95 ? -19.639 -11.538 30.296 1.00 57.41 95 PRO A C 1
ATOM 738 O O . PRO A 1 95 ? -20.385 -12.153 31.063 1.00 57.41 95 PRO A O 1
ATOM 741 N N . LYS A 1 96 ? -18.499 -12.044 29.824 1.00 51.12 96 LYS A N 1
ATOM 742 C CA . LYS A 1 96 ? -17.883 -13.262 30.351 1.00 51.12 96 LYS A CA 1
ATOM 743 C C . LYS A 1 96 ? -17.020 -12.920 31.555 1.00 51.12 96 LYS A C 1
ATOM 745 O O . LYS A 1 96 ? -16.311 -11.894 31.470 1.00 51.12 96 LYS A O 1
#

pLDDT: mean 80.09, std 15.32, range [47.38, 97.12]

Sequence (96 aa):
MTKSLYSSLFFLSFVVALFGILPNVKGNILDDICPESFIPPLCFQMLRNDPSVSKGDIHGLLSTVLHLAQENNTSTYNLVKSILKQPIKDPNVKPK

InterPro domains:
  IPR006501 Pectinesterase inhibitor domain [TIGR01614] (1-94)
  IPR035513 Invertase/pectin methylesterase inhibitor domain superfamily [G3DSA:1.20.140.40] (25-96)
  IPR035513 Invertase/pectin methylesterase inhibitor domain superfamily [SSF101148] (28-93)

Secondary structure (DSSP, 8-state):
-HHHHHHHHHHHHHHHHHHTT-------HHHHHGGGSSSHHHHHHHHTT-HHHHHT-HHHHHHHHHHHHHHHHHHHHHHHHHHHHS----TT----